Protein AF-A0A842VH38-F1 (afdb_monomer_lite)

Foldseek 3Di:
DDDDPPPPQPDADEAEPDDDPDWDKKWWKDLDPVQANDDPDPSIGTNHIYTAHAHDDDQFTAHPPRPPHDQQPDPVQQVVSCVVRVDGTGITRRPVPDDPPD

Sequence (102 aa):
MYGKDQKDLKTLPVIQHYKGSGGGYIAAYTHDEGTGVYSVGSGIYVMGLIRLKGMYRGRIFHPEGYENQDISALQHFKEIIFELFNAPGWAGGDTGGFLGLD

pLDDT: mean 85.56, std 17.09, range [33.75, 98.06]

Structure (mmCIF, N/CA/C/O backbone):
data_AF-A0A842VH38-F1
#
_entry.id   AF-A0A842VH38-F1
#
loop_
_atom_site.group_PDB
_atom_site.id
_atom_site.type_symbol
_atom_site.label_atom_id
_atom_site.label_alt_id
_atom_site.label_comp_id
_atom_site.label_asym_id
_atom_site.label_entity_id
_atom_site.label_seq_id
_atom_site.pdbx_PDB_ins_code
_atom_site.Cartn_x
_atom_site.Cartn_y
_atom_site.Cartn_z
_atom_site.occupancy
_atom_site.B_iso_or_equiv
_atom_site.auth_seq_id
_atom_site.auth_comp_id
_atom_site.auth_asym_id
_atom_site.auth_atom_id
_atom_site.pdbx_PDB_model_num
ATOM 1 N N . MET A 1 1 ? -34.961 -13.004 20.097 1.00 42.28 1 MET A N 1
ATOM 2 C CA . MET A 1 1 ? -33.530 -13.341 20.256 1.00 42.28 1 MET A CA 1
ATOM 3 C C . MET A 1 1 ? -32.936 -13.628 18.885 1.00 42.28 1 MET A C 1
ATOM 5 O O . MET A 1 1 ? -33.658 -14.157 18.050 1.00 42.28 1 MET A O 1
ATOM 9 N N . TYR A 1 2 ? -31.660 -13.268 18.709 1.00 33.75 2 TYR A N 1
ATOM 10 C CA . TYR A 1 2 ? -30.838 -13.239 17.484 1.00 33.75 2 TYR A CA 1
ATOM 11 C C . TYR A 1 2 ? -31.068 -12.053 16.536 1.00 33.75 2 TYR A C 1
ATOM 13 O O . TYR A 1 2 ? -31.582 -12.199 15.432 1.00 33.75 2 TYR A O 1
ATOM 21 N N . GLY A 1 3 ? -30.594 -10.878 16.963 1.00 36.25 3 GLY A N 1
ATOM 22 C CA . GLY A 1 3 ? -30.047 -9.903 16.023 1.00 36.25 3 GLY A CA 1
ATOM 23 C C . GLY A 1 3 ? -28.696 -10.437 15.556 1.00 36.25 3 GLY A C 1
ATOM 24 O O . GLY A 1 3 ? -27.801 -10.644 16.371 1.00 36.25 3 GLY A O 1
ATOM 25 N N . LYS A 1 4 ? -28.579 -10.767 14.269 1.00 39.66 4 LYS A N 1
ATOM 26 C CA . LYS A 1 4 ? -27.271 -10.968 13.652 1.00 39.66 4 LYS A CA 1
ATOM 27 C C . LYS A 1 4 ? -26.708 -9.575 13.428 1.00 39.66 4 LYS A C 1
ATOM 29 O O . LYS A 1 4 ? -27.210 -8.869 12.559 1.00 39.66 4 LYS A O 1
ATOM 34 N N . ASP A 1 5 ? -25.698 -9.203 14.202 1.00 41.53 5 ASP A N 1
ATOM 35 C CA . ASP A 1 5 ? -24.822 -8.095 13.848 1.00 41.53 5 ASP A CA 1
ATOM 36 C C . ASP A 1 5 ? -24.189 -8.436 12.494 1.00 41.53 5 ASP A C 1
ATOM 38 O O . ASP A 1 5 ? -23.233 -9.211 12.394 1.00 41.53 5 ASP A O 1
ATOM 42 N N . GLN A 1 6 ? -24.789 -7.928 11.419 1.00 39.84 6 GLN A N 1
ATOM 43 C CA . GLN A 1 6 ? -24.138 -7.829 10.125 1.00 39.84 6 GLN A CA 1
ATOM 44 C C . GLN A 1 6 ? -22.981 -6.851 10.329 1.00 39.84 6 GLN A C 1
ATOM 46 O O . GLN A 1 6 ? -23.150 -5.643 10.225 1.00 39.84 6 GLN A O 1
ATOM 51 N N . LYS A 1 7 ? -21.802 -7.372 10.690 1.00 48.03 7 LYS A N 1
ATOM 52 C CA . LYS A 1 7 ? -20.550 -6.641 10.498 1.00 48.03 7 LYS A CA 1
ATOM 53 C C . LYS A 1 7 ? -20.500 -6.300 9.014 1.00 48.03 7 LYS A C 1
ATOM 55 O O . LYS A 1 7 ? -20.379 -7.215 8.198 1.00 48.03 7 LYS A O 1
ATOM 60 N N . ASP A 1 8 ? -20.647 -5.023 8.679 1.00 49.16 8 ASP A N 1
ATOM 61 C CA . ASP A 1 8 ? -20.450 -4.523 7.325 1.00 49.16 8 ASP A CA 1
ATOM 62 C C . ASP A 1 8 ? -19.118 -5.071 6.807 1.00 49.16 8 ASP A C 1
ATOM 64 O O . ASP A 1 8 ? -18.047 -4.752 7.331 1.00 49.16 8 ASP A O 1
ATOM 68 N N . LEU A 1 9 ? -19.177 -5.969 5.822 1.00 56.59 9 LEU A N 1
ATOM 69 C CA . LEU A 1 9 ? -17.983 -6.482 5.165 1.00 56.59 9 LEU A CA 1
ATOM 70 C C . LEU A 1 9 ? -17.389 -5.317 4.371 1.00 56.59 9 LEU A C 1
ATOM 72 O O . LEU A 1 9 ? -17.799 -5.049 3.241 1.00 56.59 9 LEU A O 1
ATOM 76 N N . LYS A 1 10 ? -16.451 -4.587 4.983 1.00 69.12 10 LYS A N 1
ATOM 77 C CA . LYS A 1 10 ? -15.676 -3.558 4.290 1.00 69.12 10 LYS A CA 1
ATOM 78 C C . LYS A 1 10 ? -14.987 -4.225 3.094 1.00 69.12 10 LYS A C 1
ATOM 80 O O . LYS A 1 10 ? -14.206 -5.160 3.255 1.00 69.12 10 LYS A O 1
ATOM 85 N N . THR A 1 11 ? -15.315 -3.773 1.886 1.00 83.19 11 THR A N 1
ATOM 86 C CA . THR A 1 11 ? -14.630 -4.216 0.665 1.00 83.19 11 THR A CA 1
ATOM 87 C C . THR A 1 11 ? -13.228 -3.627 0.666 1.00 83.19 11 THR A C 1
ATOM 89 O O . THR A 1 11 ? -13.079 -2.435 0.926 1.00 83.19 11 THR A O 1
ATOM 92 N N . LEU A 1 12 ? -12.210 -4.441 0.381 1.00 86.94 12 LEU A N 1
ATOM 93 C CA . LEU A 1 12 ? -10.826 -3.982 0.320 1.00 86.94 12 LEU A CA 1
ATOM 94 C C . LEU A 1 12 ? -10.644 -3.016 -0.867 1.00 86.94 12 LEU A C 1
ATOM 96 O O . LEU A 1 12 ? -10.791 -3.445 -2.013 1.00 86.94 12 LEU A O 1
ATOM 100 N N . PRO A 1 13 ? -10.318 -1.729 -0.642 1.00 91.44 13 PRO A N 1
ATOM 101 C CA . PRO A 1 13 ? -10.051 -0.799 -1.729 1.00 91.44 13 PRO A CA 1
ATOM 102 C C . PRO A 1 13 ? -8.789 -1.210 -2.490 1.00 91.44 13 PRO A C 1
ATOM 104 O O . PRO A 1 13 ? -7.746 -1.467 -1.886 1.00 91.44 13 PRO A O 1
ATOM 107 N N . VAL A 1 14 ? -8.871 -1.221 -3.821 1.00 90.62 14 VAL A N 1
ATOM 108 C CA . VAL A 1 14 ? -7.729 -1.458 -4.714 1.00 90.62 14 VAL A CA 1
ATOM 109 C C . VAL A 1 14 ? -7.565 -0.253 -5.634 1.00 90.62 14 VAL A C 1
ATOM 111 O O . VAL A 1 14 ? -8.387 -0.012 -6.519 1.00 90.62 14 VAL A O 1
ATOM 114 N N . ILE A 1 15 ? -6.499 0.518 -5.426 1.00 91.81 15 ILE A N 1
ATOM 115 C CA . ILE A 1 15 ? -6.204 1.733 -6.188 1.00 91.81 15 ILE A CA 1
ATOM 116 C C . ILE A 1 15 ? -5.246 1.405 -7.339 1.00 91.81 15 ILE A C 1
ATOM 118 O O . ILE A 1 15 ? -4.131 0.930 -7.131 1.00 91.81 15 ILE A O 1
ATOM 122 N N . GLN A 1 16 ? -5.665 1.685 -8.575 1.00 90.50 16 GLN A N 1
ATOM 123 C CA . GLN A 1 16 ? -4.939 1.314 -9.796 1.00 90.50 16 GLN A CA 1
ATOM 124 C C . GLN A 1 16 ? -4.101 2.484 -10.351 1.00 90.50 16 GLN A C 1
ATOM 126 O O . GLN A 1 16 ? -4.524 3.145 -11.301 1.00 90.50 16 GLN A O 1
ATOM 131 N N . HIS A 1 17 ? -2.901 2.730 -9.809 1.00 89.06 17 HIS A N 1
ATOM 132 C CA . HIS A 1 17 ? -1.982 3.763 -10.334 1.00 89.06 17 HIS A CA 1
ATOM 133 C C . HIS A 1 17 ? -1.203 3.311 -11.578 1.00 89.06 17 HIS A C 1
ATOM 135 O O . HIS A 1 17 ? -0.765 4.136 -12.377 1.00 89.06 17 HIS A O 1
ATOM 141 N N . TYR A 1 18 ? -1.056 2.001 -11.779 1.00 88.31 18 TYR A N 1
ATOM 142 C CA . TYR A 1 18 ? -0.443 1.427 -12.972 1.00 88.31 18 TYR A CA 1
ATOM 143 C C . TYR A 1 18 ? -1.423 0.492 -13.686 1.00 88.31 18 TYR A C 1
ATOM 145 O O . TYR A 1 18 ? -1.963 -0.429 -13.073 1.00 88.31 18 TYR A O 1
ATOM 153 N N . LYS A 1 19 ? -1.633 0.708 -14.992 1.00 86.88 19 LYS A N 1
ATOM 154 C CA . LYS A 1 19 ? -2.540 -0.091 -15.847 1.00 86.88 19 LYS A CA 1
ATOM 155 C C . LYS A 1 19 ? -1.820 -0.924 -16.917 1.00 86.88 19 LYS A C 1
ATOM 157 O O . LYS A 1 19 ? -2.477 -1.632 -17.671 1.00 86.88 19 LYS A O 1
ATOM 162 N N . GLY A 1 20 ? -0.493 -0.830 -17.008 1.00 85.38 20 GLY A N 1
ATOM 163 C CA . GLY A 1 20 ? 0.285 -1.609 -17.972 1.00 85.38 20 GLY A CA 1
ATOM 164 C C . GLY A 1 20 ? 0.420 -3.082 -17.578 1.00 85.38 20 GLY A C 1
ATOM 165 O O . GLY A 1 20 ? 0.090 -3.479 -16.454 1.00 85.38 20 GLY A O 1
ATOM 166 N N . SER A 1 21 ? 0.949 -3.881 -18.508 1.00 78.75 21 SER A N 1
ATOM 167 C CA . SER A 1 21 ? 1.350 -5.267 -18.253 1.00 78.75 21 SER A CA 1
ATOM 168 C C . SER A 1 21 ? 2.477 -5.323 -17.216 1.00 78.75 21 SER A C 1
ATOM 170 O O . SER A 1 21 ? 3.354 -4.454 -17.193 1.00 78.75 21 SER A O 1
ATOM 172 N N . GLY A 1 22 ? 2.462 -6.347 -16.361 1.00 80.06 22 GLY A N 1
ATOM 173 C CA . GLY A 1 22 ? 3.352 -6.429 -15.197 1.00 80.06 22 GLY A CA 1
ATOM 174 C C . GLY A 1 22 ? 2.910 -5.513 -14.051 1.00 80.06 22 GLY A C 1
ATOM 175 O O . GLY A 1 22 ? 1.801 -4.982 -14.076 1.00 80.06 22 GLY A O 1
ATOM 176 N N . GLY A 1 23 ? 3.763 -5.325 -13.045 1.00 88.94 23 GLY A N 1
ATOM 177 C CA . GLY A 1 23 ? 3.422 -4.606 -11.815 1.00 88.94 23 GLY A CA 1
ATOM 178 C C . GLY A 1 23 ? 2.852 -5.515 -10.727 1.00 88.94 23 GLY A C 1
ATOM 179 O O . GLY A 1 23 ? 2.743 -6.730 -10.890 1.00 88.94 23 GLY A O 1
ATOM 180 N N . GLY A 1 24 ? 2.511 -4.911 -9.601 1.00 91.56 24 GLY A N 1
ATOM 181 C CA . GLY A 1 24 ? 2.071 -5.621 -8.407 1.00 91.56 24 GLY A CA 1
ATOM 182 C C . GLY A 1 24 ? 1.549 -4.649 -7.368 1.00 91.56 24 GLY A C 1
ATOM 183 O O . GLY A 1 24 ? 1.321 -3.475 -7.675 1.00 91.56 24 GLY A O 1
ATOM 184 N N . TYR A 1 25 ? 1.322 -5.152 -6.163 1.00 93.06 25 TYR A N 1
ATOM 185 C CA . TYR A 1 25 ? 0.642 -4.398 -5.121 1.00 93.06 25 TYR A CA 1
ATOM 186 C C . TYR A 1 25 ? 1.573 -4.100 -3.957 1.00 93.06 25 TYR A C 1
ATOM 188 O O . TYR A 1 25 ? 2.366 -4.945 -3.545 1.00 93.06 25 TYR A O 1
ATOM 196 N N . ILE A 1 26 ? 1.418 -2.905 -3.400 1.00 95.44 26 ILE A N 1
ATOM 197 C CA . ILE A 1 26 ? 1.772 -2.618 -2.011 1.00 95.44 26 ILE A CA 1
ATOM 198 C C . ILE A 1 26 ? 0.481 -2.561 -1.193 1.00 95.44 26 ILE A C 1
ATOM 200 O O . ILE A 1 26 ? -0.562 -2.153 -1.710 1.00 95.44 26 ILE A O 1
ATOM 204 N N . ALA A 1 27 ? 0.541 -2.950 0.075 1.00 95.62 27 ALA A N 1
ATOM 205 C CA . ALA A 1 27 ? -0.523 -2.671 1.032 1.00 95.62 27 ALA A CA 1
ATOM 206 C C . ALA A 1 27 ? -0.298 -1.332 1.723 1.00 95.62 27 ALA A C 1
ATOM 208 O O . ALA A 1 27 ? 0.841 -0.963 2.013 1.00 95.62 27 ALA A O 1
ATOM 209 N N . ALA A 1 28 ? -1.401 -0.651 2.022 1.00 96.88 28 ALA A N 1
ATOM 210 C CA . ALA A 1 28 ? -1.451 0.457 2.959 1.00 96.88 28 ALA A CA 1
ATOM 211 C C . ALA A 1 28 ? -1.873 -0.078 4.332 1.00 96.88 28 ALA A C 1
ATOM 213 O O . ALA A 1 28 ? -2.962 -0.637 4.478 1.00 96.88 28 ALA A O 1
ATOM 214 N N . TYR A 1 29 ? -1.009 0.083 5.327 1.00 96.75 29 TYR A N 1
ATOM 215 C CA . TYR A 1 29 ? -1.225 -0.378 6.693 1.00 96.75 29 TYR A CA 1
ATOM 216 C C . TYR A 1 29 ? -1.482 0.781 7.645 1.00 96.75 29 TYR A C 1
ATOM 218 O O . TYR A 1 29 ? -0.996 1.890 7.424 1.00 96.75 29 TYR A O 1
ATOM 226 N N . THR A 1 30 ? -2.192 0.508 8.733 1.00 97.31 30 THR A N 1
ATOM 227 C CA . THR A 1 30 ? -2.403 1.450 9.832 1.00 97.31 30 THR A CA 1
ATOM 228 C C . THR A 1 30 ? -2.458 0.728 11.177 1.00 97.31 30 THR A C 1
ATOM 230 O O . THR A 1 30 ? -2.678 -0.484 11.239 1.00 97.31 30 THR A O 1
ATOM 233 N N . HIS A 1 31 ? -2.281 1.488 12.257 1.00 96.75 31 HIS A N 1
ATOM 234 C CA . HIS A 1 31 ? -2.586 1.046 13.619 1.00 96.75 31 HIS A CA 1
ATOM 235 C C . HIS A 1 31 ? -4.013 1.406 14.062 1.00 96.75 31 HIS A C 1
ATOM 237 O O . HIS A 1 31 ? -4.436 0.998 15.141 1.00 96.75 31 HIS A O 1
ATOM 243 N N . ASP A 1 32 ? -4.763 2.146 13.242 1.00 96.00 32 ASP A N 1
ATOM 244 C CA . ASP A 1 32 ? -6.151 2.504 13.523 1.00 96.00 32 ASP A CA 1
ATOM 245 C C . ASP A 1 32 ? -7.138 1.441 13.005 1.00 96.00 32 ASP A C 1
ATOM 247 O O . ASP A 1 32 ? -7.355 1.285 11.800 1.00 96.00 32 ASP A O 1
ATOM 251 N N . GLU A 1 33 ? -7.785 0.734 13.933 1.00 94.44 33 GLU A N 1
ATOM 252 C CA . GLU A 1 33 ? -8.828 -0.254 13.633 1.00 94.44 33 GLU A CA 1
ATOM 253 C C . GLU A 1 33 ? -10.036 0.365 12.914 1.00 94.44 33 GLU A C 1
ATOM 255 O O . GLU A 1 33 ? -10.637 -0.277 12.049 1.00 94.44 33 GLU A O 1
ATOM 260 N N . GLY A 1 34 ? -10.383 1.617 13.234 1.00 93.94 34 GLY A N 1
ATOM 261 C CA . GLY A 1 34 ? -11.546 2.298 12.665 1.00 93.94 34 GLY A CA 1
ATOM 262 C C . GLY A 1 34 ? -11.414 2.506 11.158 1.00 93.94 34 GLY A C 1
ATOM 263 O O . GLY A 1 34 ? -12.391 2.345 10.416 1.00 93.94 34 GLY A O 1
ATOM 264 N N . THR A 1 35 ? -10.193 2.777 10.702 1.00 92.88 35 THR A N 1
ATOM 265 C CA . THR A 1 35 ? -9.869 2.953 9.283 1.00 92.88 35 THR A CA 1
ATOM 266 C C . THR A 1 35 ? -9.589 1.620 8.580 1.00 92.88 35 THR A C 1
ATOM 268 O O . THR A 1 35 ? -9.943 1.445 7.413 1.00 92.88 35 THR A O 1
ATOM 271 N N . GLY A 1 36 ? -9.023 0.643 9.290 1.00 93.00 36 GLY A N 1
ATOM 272 C CA . GLY A 1 36 ? -8.726 -0.686 8.760 1.00 93.00 36 GLY A CA 1
ATOM 273 C C . GLY A 1 36 ? -9.930 -1.446 8.179 1.00 93.00 36 GLY A C 1
ATOM 274 O O . GLY A 1 36 ? -11.072 -1.318 8.633 1.00 93.00 36 GLY A O 1
ATOM 275 N N . VAL A 1 37 ? -9.656 -2.276 7.170 1.00 92.81 37 VAL A N 1
ATOM 276 C CA . VAL A 1 37 ? -10.596 -3.238 6.569 1.00 92.81 37 VAL A CA 1
ATOM 277 C C . VAL A 1 37 ? -10.543 -4.569 7.318 1.00 92.81 37 VAL A C 1
ATOM 279 O O . VAL A 1 37 ? -11.580 -5.110 7.696 1.00 92.81 37 VAL A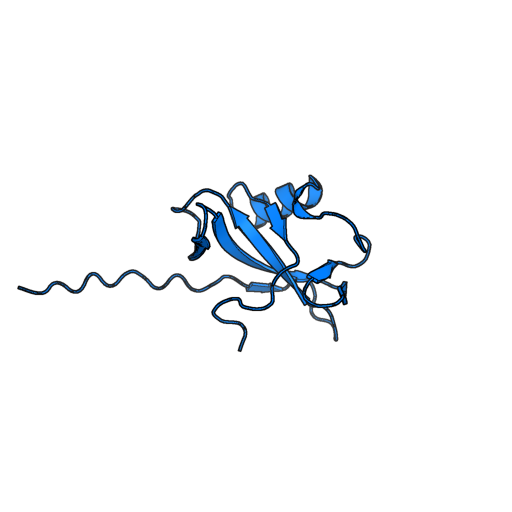 O 1
ATOM 282 N N . TYR A 1 38 ? -9.337 -5.088 7.558 1.00 91.31 38 TYR A N 1
ATOM 283 C CA . TYR A 1 38 ? -9.108 -6.299 8.347 1.00 91.31 38 TYR A CA 1
ATOM 284 C C . TYR A 1 38 ? -7.750 -6.248 9.055 1.00 91.31 38 TYR A C 1
ATOM 286 O O . TYR A 1 38 ? -6.843 -5.526 8.634 1.00 91.31 38 TYR A O 1
ATOM 294 N N . SER A 1 39 ? -7.613 -7.015 10.139 1.00 92.06 39 SER A N 1
ATOM 295 C CA . SER A 1 39 ? -6.361 -7.120 10.893 1.00 92.06 39 SER A CA 1
ATOM 296 C C . SER A 1 39 ? -5.443 -8.197 10.321 1.00 92.06 39 SER A C 1
ATOM 298 O O . SER A 1 39 ? -5.902 -9.280 9.958 1.00 92.06 39 SER A O 1
ATOM 300 N N . VAL A 1 40 ? -4.139 -7.920 10.320 1.00 90.25 40 VAL A N 1
ATOM 301 C CA . VAL A 1 40 ? -3.071 -8.907 10.074 1.00 90.25 40 VAL A CA 1
ATOM 302 C C . VAL A 1 40 ? -2.358 -9.320 11.371 1.00 90.25 40 VAL A C 1
ATOM 304 O O . VAL A 1 40 ? -1.298 -9.939 11.334 1.00 90.25 40 VAL A O 1
ATOM 307 N N . GLY A 1 41 ? -2.949 -9.001 12.528 1.00 90.69 41 GLY A N 1
ATOM 308 C CA . GLY A 1 41 ? -2.385 -9.251 13.853 1.00 90.69 41 GLY A CA 1
ATOM 309 C C . GLY A 1 41 ? -1.598 -8.064 14.411 1.00 90.69 41 GLY A C 1
ATOM 310 O O . GLY A 1 41 ? -1.331 -7.084 13.721 1.00 90.69 41 GLY A O 1
ATOM 311 N N . SER A 1 42 ? -1.252 -8.144 15.699 1.00 93.75 42 SER A N 1
ATOM 312 C CA . SER A 1 42 ? -0.388 -7.169 16.391 1.00 93.75 42 SER A CA 1
ATOM 313 C C . SER A 1 42 ? -0.847 -5.704 16.299 1.00 93.75 42 SER A C 1
ATOM 315 O O . SER A 1 42 ? -0.023 -4.795 16.260 1.00 93.75 42 SER A O 1
ATOM 317 N N . GLY A 1 43 ? -2.163 -5.466 16.241 1.00 95.00 43 GLY A N 1
ATOM 318 C CA . GLY A 1 43 ? -2.719 -4.116 16.102 1.00 95.00 43 GLY A CA 1
ATOM 319 C C . GLY A 1 43 ? -2.413 -3.460 14.752 1.00 95.00 43 GLY A C 1
ATOM 320 O O . GLY A 1 43 ? -2.407 -2.237 14.670 1.00 95.00 43 GLY A O 1
ATOM 321 N N . ILE A 1 44 ? -2.111 -4.250 13.718 1.00 94.81 44 ILE A N 1
ATOM 322 C CA . ILE A 1 44 ? -1.907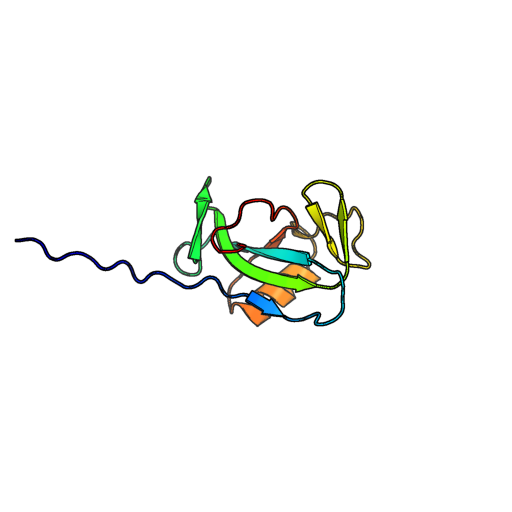 -3.781 12.347 1.00 94.81 44 ILE A CA 1
ATOM 323 C C . ILE A 1 44 ? -3.135 -4.148 11.520 1.00 94.81 44 ILE A C 1
ATOM 325 O O . ILE A 1 44 ? -3.627 -5.284 11.560 1.00 94.81 44 ILE A O 1
ATOM 329 N N . TYR A 1 45 ? -3.602 -3.180 10.742 1.00 94.50 45 TYR A N 1
ATOM 330 C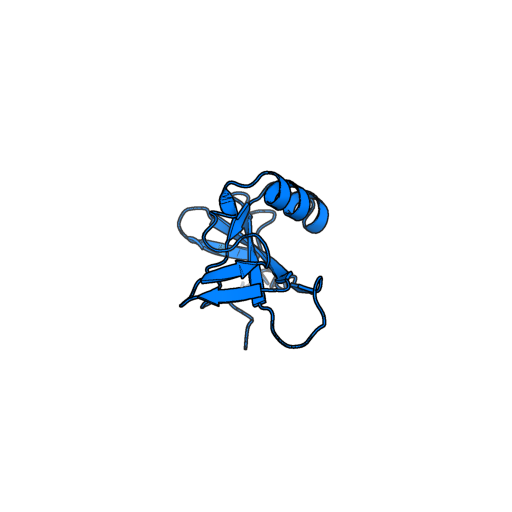 CA . TYR A 1 45 ? -4.762 -3.309 9.878 1.00 94.50 45 TYR A CA 1
ATOM 331 C C . TYR A 1 45 ? -4.420 -2.893 8.454 1.00 94.50 45 TYR A C 1
ATOM 333 O O . TYR A 1 45 ? -3.638 -1.967 8.240 1.00 94.50 45 TYR A O 1
ATOM 341 N N . VAL A 1 46 ? -5.018 -3.571 7.479 1.00 94.50 46 VAL A N 1
ATOM 342 C CA . VAL A 1 46 ? -4.898 -3.219 6.061 1.00 94.50 46 VAL A CA 1
ATOM 343 C C . VAL A 1 46 ? -6.001 -2.230 5.710 1.00 94.50 46 VAL A C 1
ATOM 345 O O . VAL A 1 46 ? -7.174 -2.518 5.936 1.00 94.50 46 VAL A O 1
ATOM 348 N N . MET A 1 47 ? -5.639 -1.079 5.150 1.00 95.94 47 MET A N 1
ATOM 349 C CA . MET A 1 47 ? -6.583 -0.077 4.640 1.00 95.94 47 MET A CA 1
ATOM 350 C C . MET A 1 47 ? -6.953 -0.327 3.178 1.00 95.94 47 MET A C 1
ATOM 352 O O . MET A 1 47 ? -8.071 -0.038 2.770 1.00 95.94 47 MET A O 1
ATOM 356 N N . GLY A 1 48 ? -6.026 -0.873 2.390 1.00 94.88 48 GLY A N 1
ATOM 357 C CA . GLY A 1 48 ? -6.222 -1.142 0.970 1.00 94.88 48 GLY A CA 1
ATOM 358 C C . GLY A 1 48 ? -4.933 -1.537 0.265 1.00 94.88 48 GLY A C 1
ATOM 359 O O . GLY A 1 48 ? -3.871 -1.641 0.884 1.00 94.88 48 GLY A O 1
ATOM 360 N N . LEU A 1 49 ? -5.042 -1.746 -1.043 1.00 94.62 49 LEU A N 1
ATOM 361 C CA . LEU A 1 49 ? -3.939 -2.097 -1.931 1.00 94.62 49 LEU A CA 1
ATOM 362 C C . LEU A 1 49 ? -3.732 -1.010 -2.979 1.00 94.62 49 LEU A C 1
ATOM 364 O O . LEU A 1 49 ? -4.692 -0.432 -3.485 1.00 94.62 49 LEU A O 1
ATOM 368 N N . ILE A 1 50 ? -2.479 -0.769 -3.349 1.00 94.81 50 ILE A N 1
ATOM 369 C CA . ILE A 1 50 ? -2.112 0.183 -4.398 1.00 94.81 50 ILE A CA 1
ATOM 370 C C . ILE A 1 50 ? -1.303 -0.565 -5.453 1.00 94.81 50 ILE A C 1
ATOM 372 O O . ILE A 1 50 ? -0.240 -1.116 -5.156 1.00 94.81 50 ILE A O 1
ATOM 376 N N . ARG A 1 51 ? -1.803 -0.592 -6.691 1.00 94.12 51 ARG A N 1
ATOM 377 C CA . ARG A 1 51 ? -1.114 -1.215 -7.823 1.00 94.12 51 ARG A CA 1
ATOM 378 C C . ARG A 1 51 ? -0.114 -0.258 -8.439 1.00 94.12 51 ARG A C 1
ATOM 380 O O . ARG A 1 51 ? -0.494 0.796 -8.953 1.00 94.12 51 ARG A O 1
ATOM 387 N N . LEU A 1 52 ? 1.143 -0.674 -8.468 1.00 95.06 52 LEU A N 1
ATOM 388 C CA . LEU A 1 52 ? 2.258 0.107 -8.987 1.00 95.06 52 LEU A CA 1
ATOM 389 C C . LEU A 1 52 ? 3.041 -0.687 -10.034 1.00 95.06 52 LEU A C 1
ATOM 391 O O . LEU A 1 52 ? 2.932 -1.912 -10.151 1.00 95.06 52 LEU A O 1
ATOM 395 N N . LYS A 1 53 ? 3.846 0.034 -10.813 1.00 95.19 53 LYS A N 1
ATOM 396 C CA . LYS A 1 53 ? 4.860 -0.573 -11.673 1.00 95.19 53 LYS A CA 1
ATOM 397 C C . LYS A 1 53 ? 6.009 -1.080 -10.803 1.00 95.19 53 LYS A C 1
ATOM 399 O O . LYS A 1 53 ? 6.350 -0.454 -9.804 1.00 95.19 53 LYS A O 1
ATOM 404 N N . GLY A 1 54 ? 6.584 -2.216 -11.175 1.00 93.19 54 GLY A N 1
ATOM 405 C CA . GLY A 1 54 ? 7.638 -2.873 -10.411 1.00 93.19 54 GLY A CA 1
ATOM 406 C C . GLY A 1 54 ? 7.592 -4.383 -10.591 1.00 93.19 54 GLY A C 1
ATOM 407 O O . GLY A 1 54 ? 6.939 -4.890 -11.512 1.00 93.19 54 GLY A O 1
ATOM 408 N N . MET A 1 55 ? 8.260 -5.105 -9.697 1.00 92.00 55 MET A N 1
ATOM 409 C CA . MET A 1 55 ? 8.344 -6.563 -9.755 1.00 92.00 55 MET A CA 1
ATOM 410 C C . MET A 1 55 ? 8.397 -7.197 -8.367 1.00 92.00 55 MET A C 1
ATOM 412 O O . MET A 1 55 ? 8.934 -6.625 -7.421 1.00 92.00 55 MET A O 1
ATOM 416 N N . TYR A 1 56 ? 7.887 -8.421 -8.262 1.00 89.81 56 TYR A N 1
ATOM 417 C CA . TYR A 1 56 ? 8.080 -9.245 -7.075 1.00 89.81 56 TYR A CA 1
ATOM 418 C C . TYR A 1 56 ? 9.500 -9.815 -7.035 1.00 89.81 56 TYR A C 1
ATOM 420 O O . TYR A 1 56 ? 10.005 -10.327 -8.038 1.00 89.81 56 TYR A O 1
ATOM 428 N N . ARG A 1 57 ? 10.132 -9.759 -5.861 1.00 88.81 57 ARG A N 1
ATOM 429 C CA . ARG A 1 57 ? 11.347 -10.513 -5.532 1.00 88.81 57 ARG A CA 1
ATOM 430 C C . ARG A 1 57 ? 11.011 -11.440 -4.371 1.00 88.81 57 ARG A C 1
ATOM 432 O O . ARG A 1 57 ? 10.841 -11.011 -3.232 1.00 88.81 57 ARG A O 1
ATOM 439 N N . GLY A 1 58 ? 10.833 -12.721 -4.681 1.00 86.94 58 GLY A N 1
ATOM 440 C CA . GLY A 1 58 ? 10.191 -13.644 -3.748 1.00 86.94 58 GLY A CA 1
ATOM 441 C C . GLY A 1 58 ? 8.753 -13.198 -3.469 1.00 86.94 58 GLY A C 1
ATOM 442 O O . GLY A 1 58 ? 7.970 -13.026 -4.398 1.00 86.94 58 GLY A O 1
ATOM 443 N N . ARG A 1 59 ? 8.415 -12.996 -2.192 1.00 85.75 59 ARG A N 1
ATOM 444 C CA . ARG A 1 59 ? 7.068 -12.586 -1.745 1.00 85.75 59 ARG A CA 1
ATOM 445 C C . ARG A 1 59 ? 6.865 -11.071 -1.694 1.00 85.75 59 ARG A C 1
ATOM 447 O O . ARG A 1 59 ? 5.735 -10.614 -1.555 1.00 85.75 59 ARG A O 1
ATOM 454 N N . ILE A 1 60 ? 7.948 -10.303 -1.795 1.00 89.81 60 ILE A N 1
ATOM 455 C CA . ILE A 1 60 ? 7.927 -8.857 -1.596 1.00 89.81 60 ILE A CA 1
ATOM 456 C C . ILE A 1 60 ? 7.835 -8.169 -2.951 1.00 89.81 60 ILE A C 1
ATOM 458 O O . ILE A 1 60 ? 8.672 -8.386 -3.830 1.00 89.81 60 ILE A O 1
ATOM 462 N N . PHE A 1 61 ? 6.812 -7.341 -3.134 1.00 92.50 61 PHE A N 1
ATOM 463 C CA . PHE A 1 61 ? 6.729 -6.446 -4.275 1.00 92.50 61 PHE A CA 1
ATOM 464 C C . PHE A 1 61 ? 7.669 -5.254 -4.089 1.00 92.50 61 PHE A C 1
ATOM 466 O O . PHE A 1 61 ? 7.635 -4.579 -3.061 1.00 92.50 61 PHE A O 1
ATOM 473 N N . HIS A 1 62 ? 8.478 -4.978 -5.107 1.00 93.62 62 HIS A N 1
ATOM 474 C CA . HIS A 1 62 ? 9.351 -3.815 -5.166 1.00 93.62 62 HIS A CA 1
ATOM 475 C C . HIS A 1 62 ? 8.835 -2.857 -6.243 1.00 93.62 62 HIS A C 1
ATOM 477 O O . HIS A 1 62 ? 8.901 -3.205 -7.430 1.00 93.62 62 HIS A O 1
ATOM 483 N N . PRO A 1 63 ? 8.324 -1.672 -5.858 1.00 95.19 63 PRO A N 1
ATOM 484 C CA . PRO A 1 63 ? 7.993 -0.624 -6.812 1.00 95.19 63 PRO A CA 1
ATOM 485 C C . PRO A 1 63 ? 9.231 -0.198 -7.608 1.00 95.19 63 PRO A C 1
ATOM 487 O O . PRO A 1 63 ? 10.340 -0.172 -7.071 1.00 95.19 63 PRO A O 1
ATOM 490 N N . GLU A 1 64 ? 9.034 0.143 -8.880 1.00 95.38 64 GLU A N 1
ATOM 491 C CA . GLU A 1 64 ? 10.105 0.649 -9.746 1.00 95.38 64 GLU A CA 1
ATOM 492 C C . GLU A 1 64 ? 10.749 1.902 -9.129 1.00 95.38 64 GLU A C 1
ATOM 494 O O . GLU A 1 64 ? 10.042 2.827 -8.723 1.00 95.38 64 GLU A O 1
ATOM 499 N N . GLY A 1 65 ? 12.081 1.920 -9.033 1.00 95.44 65 GLY A N 1
ATOM 500 C CA . GLY A 1 65 ? 12.849 2.998 -8.396 1.00 95.44 65 GLY A CA 1
ATOM 501 C C . GLY A 1 65 ? 13.017 2.862 -6.875 1.00 95.44 65 GLY A C 1
ATOM 502 O O . GLY A 1 65 ? 13.745 3.651 -6.269 1.00 95.44 65 GLY A O 1
ATOM 503 N N . TYR A 1 66 ? 12.386 1.859 -6.257 1.00 94.81 66 TYR A N 1
ATOM 504 C CA . TYR A 1 66 ? 12.469 1.560 -4.821 1.00 94.81 66 TYR A CA 1
ATOM 505 C C . TYR A 1 66 ? 12.955 0.130 -4.554 1.00 94.81 66 TYR A C 1
ATOM 507 O O . TYR A 1 66 ? 12.655 -0.486 -3.526 1.00 94.81 66 TYR A O 1
ATOM 515 N N . GLU A 1 67 ? 13.716 -0.436 -5.486 1.00 93.06 67 GLU A N 1
ATOM 516 C CA . GLU A 1 67 ? 14.247 -1.785 -5.372 1.00 93.06 67 GLU A CA 1
ATOM 517 C C . GLU A 1 67 ? 15.132 -1.921 -4.127 1.00 93.06 67 GLU A C 1
ATOM 519 O O . GLU A 1 67 ? 16.028 -1.116 -3.886 1.00 93.06 67 GLU A O 1
ATOM 524 N N . ASN A 1 68 ? 14.897 -2.979 -3.344 1.00 86.88 68 ASN A N 1
ATOM 525 C CA . ASN A 1 68 ? 15.587 -3.266 -2.079 1.00 86.88 68 ASN A CA 1
ATOM 526 C C . ASN A 1 68 ? 15.468 -2.184 -0.986 1.00 86.88 68 ASN A C 1
ATOM 528 O O . ASN A 1 68 ? 16.163 -2.281 0.024 1.00 86.88 68 ASN A O 1
ATOM 532 N N . GLN A 1 69 ? 14.608 -1.178 -1.157 1.00 92.19 69 GLN A N 1
ATOM 533 C CA . GLN A 1 69 ? 14.359 -0.172 -0.128 1.00 92.19 69 GLN A CA 1
ATOM 534 C C . GLN A 1 69 ? 13.237 -0.615 0.814 1.00 92.19 69 GLN A C 1
ATOM 536 O O . GLN A 1 69 ? 12.281 -1.277 0.404 1.00 92.19 69 GLN A O 1
ATOM 541 N N . ASP A 1 70 ? 13.338 -0.203 2.076 1.00 92.00 70 ASP A N 1
ATOM 542 C CA . ASP A 1 70 ? 12.247 -0.330 3.037 1.00 92.00 70 ASP A CA 1
ATOM 543 C C . ASP A 1 70 ? 11.220 0.786 2.810 1.00 92.00 70 ASP A C 1
ATOM 545 O O . ASP A 1 70 ? 11.323 1.890 3.349 1.00 92.00 70 ASP A O 1
ATOM 549 N N . ILE A 1 71 ? 10.211 0.489 1.992 1.00 94.81 71 ILE A N 1
ATOM 550 C CA . ILE A 1 71 ? 9.156 1.446 1.647 1.00 94.81 71 ILE A CA 1
ATOM 551 C C . ILE A 1 71 ? 8.257 1.818 2.836 1.00 94.81 71 ILE A C 1
ATOM 553 O O . ILE A 1 71 ? 7.546 2.819 2.754 1.00 94.81 71 ILE A O 1
ATOM 557 N N . SER A 1 72 ? 8.298 1.067 3.946 1.00 94.62 72 SER A N 1
ATOM 558 C CA . SER A 1 72 ? 7.495 1.367 5.140 1.00 94.62 72 SER A CA 1
ATOM 559 C C . SER A 1 72 ? 7.979 2.624 5.868 1.00 94.62 72 SER A C 1
ATOM 561 O O . SER A 1 72 ? 7.190 3.371 6.456 1.00 94.62 72 SER A O 1
ATOM 563 N N . ALA A 1 73 ? 9.279 2.906 5.780 1.00 93.94 73 ALA A N 1
ATOM 564 C CA . ALA A 1 73 ? 9.899 4.053 6.426 1.00 93.94 73 ALA A CA 1
ATOM 565 C C . ALA A 1 73 ? 9.838 5.334 5.574 1.00 93.94 73 ALA A C 1
ATOM 567 O O . ALA A 1 73 ? 9.936 6.435 6.124 1.00 93.94 73 ALA A O 1
ATOM 568 N N . LEU A 1 74 ? 9.661 5.208 4.255 1.00 96.19 74 LEU A N 1
ATOM 569 C CA . LEU A 1 74 ? 9.772 6.316 3.305 1.00 96.19 74 LEU A CA 1
ATOM 570 C C . LEU A 1 74 ? 8.612 7.312 3.423 1.00 96.19 74 LEU A C 1
ATOM 572 O O . LEU A 1 74 ? 7.444 6.963 3.262 1.00 96.19 74 LEU A O 1
ATOM 576 N N . GLN A 1 75 ? 8.959 8.585 3.628 1.00 96.75 75 GLN A N 1
ATOM 577 C CA . GLN A 1 75 ? 8.002 9.679 3.811 1.00 96.75 75 GLN A CA 1
ATOM 578 C C . GLN A 1 75 ? 7.029 9.824 2.628 1.00 96.75 75 GLN A C 1
ATOM 580 O O . GLN A 1 75 ? 5.827 9.939 2.839 1.00 96.75 75 GLN A O 1
ATOM 585 N N . HIS A 1 76 ? 7.529 9.702 1.396 1.00 95.69 76 HIS A N 1
ATOM 586 C CA . HIS A 1 76 ? 6.707 9.776 0.187 1.00 95.69 76 HIS A CA 1
ATOM 587 C C . HIS A 1 76 ? 5.552 8.755 0.173 1.00 95.69 76 HIS A C 1
ATOM 589 O O . HIS A 1 76 ? 4.434 9.080 -0.217 1.00 95.69 76 HIS A O 1
ATOM 595 N N . PHE A 1 77 ? 5.785 7.523 0.643 1.00 96.56 77 PHE A N 1
ATOM 596 C CA . PHE A 1 77 ? 4.728 6.510 0.704 1.00 96.56 77 PHE A CA 1
ATOM 597 C C . PHE A 1 77 ? 3.720 6.780 1.824 1.00 96.56 77 PHE A C 1
ATOM 599 O O . PHE A 1 77 ? 2.540 6.480 1.657 1.00 96.56 77 PHE A O 1
ATOM 606 N N . LYS A 1 78 ? 4.153 7.373 2.942 1.00 97.69 78 LYS A N 1
ATOM 607 C CA . LYS A 1 78 ? 3.246 7.805 4.018 1.00 97.69 78 LYS A CA 1
ATOM 608 C C . LYS A 1 78 ? 2.306 8.911 3.535 1.00 97.69 78 LYS A C 1
ATOM 610 O O . LYS A 1 78 ? 1.120 8.871 3.848 1.00 97.69 78 LYS A O 1
ATOM 615 N N . GLU A 1 79 ? 2.821 9.849 2.741 1.00 97.69 79 GLU A N 1
ATOM 616 C CA . GLU A 1 79 ? 2.039 10.926 2.116 1.00 97.69 79 GLU A CA 1
ATOM 617 C C . GLU A 1 79 ? 1.008 10.373 1.129 1.00 97.69 79 GLU A C 1
ATOM 619 O O . GLU A 1 79 ? -0.178 10.647 1.290 1.00 97.69 79 GLU A O 1
ATOM 624 N N . ILE A 1 80 ? 1.423 9.506 0.195 1.00 95.62 80 ILE A N 1
ATOM 625 C CA . ILE A 1 80 ? 0.498 8.852 -0.751 1.00 95.62 80 ILE A CA 1
ATOM 626 C C . ILE A 1 80 ? -0.615 8.101 -0.010 1.00 95.62 80 ILE A C 1
ATOM 628 O O . ILE A 1 80 ? -1.779 8.158 -0.399 1.00 95.62 80 ILE A O 1
ATOM 632 N N . ILE A 1 81 ? -0.275 7.377 1.057 1.00 96.88 81 ILE A N 1
ATOM 633 C CA . ILE A 1 81 ? -1.267 6.631 1.834 1.00 96.88 81 ILE A CA 1
ATOM 634 C C . ILE A 1 81 ? -2.247 7.574 2.526 1.00 96.88 81 ILE A C 1
ATOM 636 O O . ILE A 1 81 ? -3.453 7.328 2.480 1.00 96.88 81 ILE A O 1
ATOM 640 N N . PHE A 1 82 ? -1.753 8.659 3.119 1.00 97.25 82 PHE A N 1
ATOM 641 C CA . PHE A 1 82 ? -2.620 9.657 3.726 1.00 97.25 82 PHE A CA 1
ATOM 642 C C . PHE A 1 82 ? -3.571 10.276 2.697 1.00 97.25 82 PHE A C 1
ATOM 644 O O . PHE A 1 82 ? -4.762 10.386 2.967 1.00 97.25 82 PHE A O 1
ATOM 651 N N . GLU A 1 83 ? -3.085 10.611 1.503 1.00 96.75 83 GLU A N 1
ATOM 652 C CA . GLU A 1 83 ? -3.912 11.172 0.430 1.00 96.75 83 GLU A CA 1
ATOM 653 C C . GLU A 1 83 ? -4.991 10.197 -0.063 1.00 96.75 83 GLU A C 1
ATOM 655 O O . GLU A 1 83 ? -6.137 10.595 -0.270 1.00 96.75 83 GLU A O 1
ATOM 660 N N . LEU A 1 84 ? -4.648 8.918 -0.240 1.00 95.00 84 LEU A N 1
ATOM 661 C CA . LEU A 1 84 ? -5.563 7.920 -0.805 1.00 95.00 84 LEU A CA 1
ATOM 662 C C . LEU A 1 84 ? -6.602 7.404 0.194 1.00 95.00 84 LEU A C 1
ATOM 664 O O . LEU A 1 84 ? -7.716 7.065 -0.207 1.00 95.00 84 LEU A O 1
ATOM 668 N N . PHE A 1 85 ? -6.239 7.313 1.474 1.00 94.25 85 PHE A N 1
ATOM 669 C CA . PHE A 1 85 ? -7.075 6.694 2.508 1.00 94.25 85 PHE A CA 1
ATOM 670 C C . PHE A 1 85 ? -7.561 7.685 3.569 1.00 94.25 85 PHE A C 1
ATOM 672 O O . PHE A 1 85 ? -8.328 7.300 4.449 1.00 94.25 85 PHE A O 1
ATOM 679 N N . ASN A 1 86 ? -7.146 8.955 3.483 1.00 95.31 86 ASN A N 1
ATOM 680 C CA . ASN A 1 86 ? -7.451 10.013 4.449 1.00 95.31 86 ASN A CA 1
ATOM 681 C C . ASN A 1 86 ? -7.091 9.624 5.897 1.00 95.31 86 ASN A C 1
ATOM 683 O O . ASN A 1 86 ? -7.802 9.962 6.845 1.00 95.31 86 ASN A O 1
ATOM 687 N N . ALA A 1 87 ? -6.000 8.871 6.062 1.00 95.44 87 ALA A N 1
ATOM 688 C CA . ALA A 1 87 ? -5.552 8.351 7.346 1.00 95.44 87 ALA A CA 1
ATOM 689 C C . ALA A 1 87 ? -4.041 8.077 7.357 1.00 95.44 87 ALA A C 1
ATOM 691 O O . ALA A 1 87 ? -3.472 7.684 6.335 1.00 95.44 87 ALA A O 1
ATOM 692 N N . PRO A 1 88 ? -3.364 8.258 8.506 1.00 97.00 88 PRO A N 1
ATOM 693 C CA . PRO A 1 88 ? -1.947 7.954 8.623 1.00 97.00 88 PRO A CA 1
ATOM 694 C C . PRO A 1 88 ? -1.696 6.450 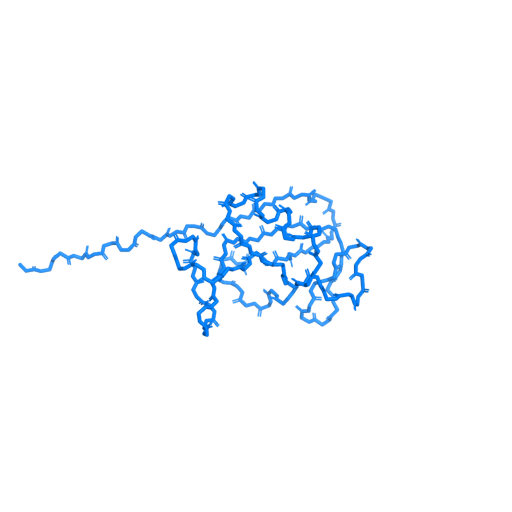8.477 1.00 97.00 88 PRO A C 1
ATOM 696 O O . PRO A 1 88 ? -2.422 5.612 9.021 1.00 97.00 88 PRO A O 1
ATOM 699 N N . GLY A 1 89 ? -0.617 6.114 7.775 1.00 97.25 89 GLY A N 1
ATOM 700 C CA . GLY A 1 89 ? -0.247 4.733 7.519 1.00 97.25 89 GLY A CA 1
ATOM 701 C C . GLY A 1 89 ? 1.119 4.586 6.863 1.00 97.25 89 GLY A C 1
ATOM 702 O O . GLY A 1 89 ? 1.855 5.561 6.700 1.00 97.25 89 GLY A O 1
ATOM 703 N N . TRP A 1 90 ? 1.461 3.353 6.502 1.00 98.06 90 TRP A N 1
ATOM 704 C CA . TRP A 1 90 ? 2.721 3.017 5.836 1.00 98.06 90 TRP A CA 1
ATOM 705 C C . TRP A 1 90 ? 2.533 1.938 4.773 1.00 98.06 90 TRP A C 1
ATOM 707 O O . TRP A 1 90 ? 1.576 1.163 4.808 1.00 98.06 90 TRP A O 1
ATOM 717 N N . ALA A 1 91 ? 3.454 1.906 3.810 1.00 97.12 91 ALA A N 1
ATOM 718 C CA . ALA A 1 91 ? 3.425 0.947 2.718 1.00 97.12 91 ALA A CA 1
ATOM 719 C C . ALA A 1 91 ? 4.171 -0.339 3.085 1.00 97.12 91 ALA A C 1
ATOM 721 O O . ALA A 1 91 ? 5.177 -0.302 3.793 1.00 97.12 91 ALA A O 1
ATOM 722 N N . GLY A 1 92 ? 3.745 -1.476 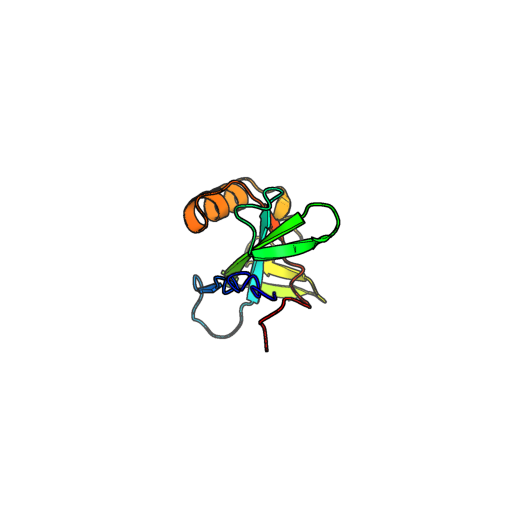2.539 1.00 95.56 92 GLY A N 1
ATOM 723 C CA . GLY A 1 92 ? 4.561 -2.689 2.552 1.00 95.56 92 GLY A CA 1
ATOM 724 C C . GLY A 1 92 ? 4.324 -3.573 1.335 1.00 95.56 92 GLY A C 1
ATOM 725 O O . GLY A 1 92 ? 3.209 -3.676 0.829 1.00 95.56 92 GLY A O 1
ATOM 726 N N . GLY A 1 93 ? 5.403 -4.192 0.855 1.00 90.50 93 GLY A N 1
ATOM 727 C CA . GLY A 1 93 ? 5.399 -5.036 -0.341 1.00 90.50 93 GLY A CA 1
ATOM 728 C C . GLY A 1 93 ? 5.081 -6.509 -0.082 1.00 90.50 93 GLY A C 1
ATOM 729 O O . GLY A 1 93 ? 4.861 -7.243 -1.045 1.00 90.50 93 GLY A O 1
ATOM 730 N N . ASP A 1 94 ? 5.057 -6.965 1.177 1.00 85.06 94 ASP A N 1
ATOM 731 C CA . ASP A 1 94 ? 4.600 -8.323 1.498 1.00 85.06 94 ASP A CA 1
ATOM 732 C C . ASP A 1 94 ? 3.086 -8.384 1.332 1.00 85.06 94 ASP A C 1
ATOM 734 O O . ASP A 1 94 ? 2.335 -7.893 2.175 1.00 85.06 94 ASP A O 1
ATOM 738 N N . THR A 1 95 ? 2.664 -8.912 0.185 1.00 72.25 95 THR A N 1
ATOM 739 C CA . THR A 1 95 ? 1.257 -8.978 -0.226 1.00 72.25 95 THR A CA 1
ATOM 740 C C . THR A 1 95 ? 0.768 -10.401 -0.479 1.00 72.25 95 THR A C 1
ATOM 742 O O . THR A 1 95 ? -0.382 -10.623 -0.861 1.00 72.25 95 THR A O 1
ATOM 745 N N . GLY A 1 96 ? 1.632 -11.391 -0.230 1.00 59.78 96 GLY A N 1
ATOM 746 C CA . GLY A 1 96 ? 1.379 -12.805 -0.492 1.00 59.78 96 GLY A CA 1
ATOM 747 C C . GLY A 1 96 ? 0.445 -13.443 0.538 1.00 59.78 96 GLY A C 1
ATOM 748 O O . GLY A 1 96 ? 0.895 -14.225 1.374 1.00 59.78 96 GLY A O 1
ATOM 749 N N . GLY A 1 97 ? -0.844 -13.120 0.490 1.00 59.25 97 GLY A N 1
ATOM 750 C CA . GLY A 1 97 ? -1.862 -13.730 1.355 1.00 59.25 97 GLY A CA 1
ATOM 751 C C . GLY A 1 97 ? -3.038 -12.825 1.709 1.00 59.25 97 GLY A C 1
ATOM 752 O O . GLY A 1 97 ? -3.754 -13.113 2.664 1.00 59.25 97 GLY A O 1
ATOM 753 N N . PHE A 1 98 ? -3.222 -11.711 1.000 1.00 69.00 98 PHE A N 1
ATOM 754 C CA . PHE A 1 98 ? -4.327 -10.804 1.278 1.00 69.00 98 PHE A CA 1
ATOM 755 C C . PHE A 1 98 ? -5.673 -11.379 0.846 1.00 69.00 98 PHE A C 1
ATOM 757 O O . PHE A 1 98 ? -5.820 -11.904 -0.255 1.00 69.00 98 PHE A O 1
ATOM 764 N N . LEU A 1 99 ? -6.667 -11.232 1.723 1.00 59.38 99 LEU A N 1
ATOM 765 C CA . LEU A 1 99 ? -8.055 -11.589 1.449 1.00 59.38 99 LEU A CA 1
ATOM 766 C C . LEU A 1 99 ? -8.581 -10.735 0.285 1.00 59.38 99 LEU A C 1
ATOM 768 O O . LEU A 1 99 ? -8.624 -9.511 0.394 1.00 59.38 99 LEU A O 1
ATOM 772 N N . GLY A 1 100 ? -8.991 -11.382 -0.809 1.00 51.78 100 GLY A N 1
ATOM 773 C CA . GLY A 1 100 ? -9.592 -10.723 -1.978 1.00 51.78 100 GLY A CA 1
ATOM 774 C C . GLY A 1 100 ? -8.676 -10.548 -3.196 1.00 51.78 100 GLY A C 1
ATOM 775 O O . GLY A 1 100 ? -9.108 -9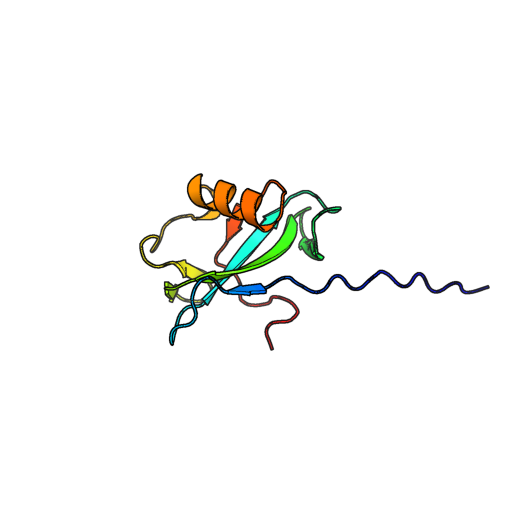.948 -4.177 1.00 51.78 100 GLY A O 1
ATOM 776 N N . LEU A 1 101 ? -7.444 -11.065 -3.158 1.00 52.88 101 LEU A N 1
ATOM 777 C CA . LEU A 1 101 ? -6.621 -11.285 -4.352 1.00 52.88 101 LEU A CA 1
ATOM 778 C C . LEU A 1 101 ? -6.758 -12.758 -4.789 1.00 52.88 101 LEU A C 1
ATOM 780 O O . LEU A 1 101 ? -5.882 -13.560 -4.475 1.00 52.88 101 LEU A O 1
ATOM 784 N N . ASP A 1 102 ? -7.865 -13.097 -5.458 1.00 38.47 102 ASP A N 1
ATOM 785 C CA . ASP A 1 102 ? -8.054 -14.364 -6.197 1.00 38.47 102 ASP A CA 1
ATOM 786 C C . ASP A 1 102 ? -7.816 -14.156 -7.704 1.00 38.47 102 ASP A C 1
ATOM 788 O O . ASP A 1 102 ? -8.215 -13.085 -8.229 1.00 38.47 102 ASP A O 1
#

Radius of gyration: 14.55 Å; chains: 1; bounding box: 49×26×38 Å

Secondary structure (DSSP, 8-state):
-------------EEES--SSS-EEEEEEES-TTT-SEEEETTEEEEEEEEESEEEETTEEEETT-TT--TTT-HHHHHHHHHHHSS--EEE-B-TT-TT--